Protein AF-A0A818DQF8-F1 (afdb_monomer_lite)

pLDDT: mean 75.22, std 19.57, range [32.28, 96.62]

Secondary structure (DSSP, 8-state):
--EE---HHHHHHHH-TT--HHHHHHHTSGGGT----TTSPPP-S--BS-EEEE-TTS-EEEE--EES-TTSTT-EE--EEEEES-GGG----TTTPPPPPTT---S----TTSS-TTSSS---GGGEEEEE--TTTS---EEEEEEEE--SSSPPPEEEEEEEE-

Foldseek 3Di:
DWDWDPQLLALVQQQVQVDDQVNCLVPPQVVRVHPNPLQAARDHDNFAQWEWDADPQGKIKIAWGWDDDPVDSNTDTAGKIKIAQHCQQAPNPPPDDDPDDPPRDDPDPDDPVPDPPPPRHGRHSVRIIMIHDDCVVPNRFGNWYWDWDDDDPPDDTDIDIGDTDD

Structure (mmCIF, N/CA/C/O backbone):
data_AF-A0A818DQF8-F1
#
_entry.id   AF-A0A818DQF8-F1
#
loop_
_atom_site.group_PDB
_atom_site.id
_atom_site.type_symbol
_atom_site.label_atom_id
_atom_site.label_alt_id
_atom_site.label_comp_id
_atom_site.label_asym_id
_atom_site.label_entity_id
_atom_site.label_seq_id
_atom_site.pdbx_PDB_ins_code
_atom_site.Cartn_x
_atom_site.Cartn_y
_atom_site.Cartn_z
_atom_site.occupancy
_atom_site.B_iso_or_equiv
_atom_site.auth_seq_id
_atom_site.auth_comp_id
_atom_site.auth_asym_id
_atom_site.auth_atom_id
_atom_site.pdbx_PDB_model_num
ATOM 1 N N . ASN A 1 1 ? -12.073 -12.801 -0.643 1.00 75.12 1 ASN A N 1
ATOM 2 C CA . ASN A 1 1 ? -11.238 -12.354 0.496 1.00 75.12 1 ASN A CA 1
ATOM 3 C C . ASN A 1 1 ? -9.775 -12.372 0.111 1.00 75.12 1 ASN A C 1
ATOM 5 O O . ASN A 1 1 ? -9.399 -13.225 -0.692 1.00 75.12 1 ASN A O 1
ATOM 9 N N . PRO A 1 2 ? -8.966 -11.439 0.630 1.00 90.00 2 PRO A N 1
ATOM 10 C CA . PRO A 1 2 ? -7.561 -11.375 0.283 1.00 90.00 2 PRO A CA 1
ATOM 11 C C . PRO A 1 2 ? -6.787 -12.486 0.992 1.00 90.00 2 PRO A C 1
ATOM 13 O O . PRO A 1 2 ? -7.226 -13.023 2.010 1.00 90.00 2 PRO A O 1
ATOM 16 N N . THR A 1 3 ? -5.624 -12.834 0.457 1.00 94.69 3 THR A N 1
ATOM 17 C CA . THR A 1 3 ? -4.770 -13.899 0.995 1.00 94.69 3 THR A CA 1
ATOM 18 C C . THR A 1 3 ? -3.432 -13.342 1.454 1.00 94.69 3 THR A C 1
ATOM 20 O O . THR A 1 3 ? -2.921 -12.377 0.890 1.00 94.69 3 THR A O 1
ATOM 23 N N . LEU A 1 4 ? -2.867 -13.935 2.508 1.00 96.19 4 LEU A N 1
ATOM 24 C CA . LEU A 1 4 ? -1.574 -13.525 3.050 1.00 96.19 4 LEU A CA 1
ATOM 25 C C . LEU A 1 4 ? -0.456 -13.757 2.024 1.00 96.19 4 LEU A C 1
ATOM 27 O O . LEU A 1 4 ? -0.245 -14.882 1.568 1.00 96.19 4 LEU A O 1
ATOM 31 N N . MET A 1 5 ? 0.321 -12.715 1.738 1.00 92.50 5 MET A N 1
ATOM 32 C CA . MET A 1 5 ? 1.446 -12.773 0.808 1.00 92.50 5 MET A CA 1
ATOM 33 C C . MET A 1 5 ? 2.769 -12.977 1.551 1.00 92.50 5 MET A C 1
ATOM 35 O O . MET A 1 5 ? 3.201 -12.149 2.355 1.00 92.50 5 MET A O 1
ATOM 39 N N . LYS A 1 6 ? 3.465 -14.079 1.251 1.00 91.31 6 LYS A N 1
ATOM 40 C CA . LYS A 1 6 ? 4.817 -14.361 1.760 1.00 91.31 6 LYS A CA 1
ATOM 41 C C . LYS A 1 6 ? 5.870 -13.763 0.821 1.00 91.31 6 LYS A C 1
ATOM 43 O O . LYS A 1 6 ? 6.484 -14.480 0.038 1.00 91.31 6 LYS A O 1
ATOM 48 N N . LYS A 1 7 ? 6.039 -12.437 0.874 1.00 88.06 7 LYS A N 1
ATOM 49 C CA . LYS A 1 7 ? 6.966 -11.673 0.018 1.00 88.06 7 LYS A CA 1
ATOM 50 C C . LYS A 1 7 ? 7.979 -10.882 0.868 1.00 88.06 7 LYS A C 1
ATOM 52 O O . LYS A 1 7 ? 7.696 -9.740 1.227 1.00 88.06 7 LYS A O 1
ATOM 57 N N . PRO A 1 8 ? 9.138 -11.474 1.224 1.00 86.69 8 PRO A N 1
ATOM 58 C CA . PRO A 1 8 ? 10.163 -10.800 2.030 1.00 86.69 8 PRO A CA 1
ATOM 59 C C . PRO A 1 8 ? 10.657 -9.486 1.410 1.00 86.69 8 PRO A C 1
ATOM 61 O O . PRO A 1 8 ? 10.757 -8.493 2.123 1.00 86.69 8 PRO A O 1
ATOM 64 N N . PHE A 1 9 ? 10.843 -9.457 0.086 1.00 85.19 9 PHE A N 1
ATOM 65 C CA . PHE A 1 9 ? 11.201 -8.246 -0.660 1.00 85.19 9 PHE A CA 1
ATOM 66 C C . PHE A 1 9 ? 10.190 -7.107 -0.463 1.00 85.19 9 PHE A C 1
ATOM 68 O O . PHE A 1 9 ? 10.562 -5.979 -0.167 1.00 85.19 9 PHE A O 1
ATOM 75 N N . TRP A 1 10 ? 8.889 -7.400 -0.543 1.00 88.69 10 TRP A N 1
ATOM 76 C CA . TRP A 1 10 ? 7.857 -6.370 -0.390 1.00 88.69 10 TRP A CA 1
ATOM 77 C C . TRP A 1 10 ? 7.851 -5.804 1.027 1.00 88.69 10 TRP A C 1
ATOM 79 O O . TRP A 1 10 ? 7.727 -4.601 1.217 1.00 88.69 10 TRP A O 1
ATOM 89 N N . LYS A 1 11 ? 8.058 -6.659 2.039 1.00 87.75 11 LYS A N 1
ATOM 90 C CA . LYS A 1 11 ? 8.229 -6.196 3.421 1.00 87.75 11 LYS A CA 1
ATOM 91 C C . LYS A 1 11 ? 9.433 -5.266 3.546 1.00 87.75 11 LYS A C 1
ATOM 93 O O . LYS A 1 11 ? 9.286 -4.203 4.131 1.00 87.75 11 LYS A O 1
ATOM 98 N N . TYR A 1 12 ? 10.577 -5.633 2.967 1.00 83.88 12 TYR A N 1
ATOM 99 C CA . TYR A 1 12 ? 11.763 -4.776 2.934 1.00 83.88 12 TYR A CA 1
ATOM 100 C C . TYR A 1 12 ? 11.471 -3.417 2.279 1.00 83.88 12 TYR A C 1
ATOM 102 O O . TYR A 1 12 ? 11.839 -2.388 2.835 1.00 83.88 12 TYR A O 1
ATOM 110 N N . MET A 1 13 ? 10.745 -3.396 1.163 1.00 84.19 13 MET A N 1
ATOM 111 C CA . MET A 1 13 ? 10.350 -2.165 0.471 1.00 84.19 13 MET A CA 1
ATOM 112 C C . MET A 1 13 ? 9.389 -1.292 1.302 1.00 84.19 13 MET A C 1
ATOM 114 O O . MET A 1 13 ? 9.525 -0.073 1.311 1.00 84.19 13 MET A O 1
ATOM 118 N N . VAL A 1 14 ? 8.470 -1.883 2.078 1.00 86.25 14 VAL A N 1
ATOM 119 C CA . VAL A 1 14 ? 7.643 -1.133 3.053 1.00 86.25 14 VAL A CA 1
ATOM 120 C C . VAL A 1 14 ? 8.508 -0.508 4.152 1.00 86.25 14 VAL A C 1
ATOM 122 O O . VAL A 1 14 ? 8.244 0.609 4.595 1.00 86.25 14 VAL A O 1
ATOM 125 N N . CYS A 1 15 ? 9.549 -1.217 4.595 1.00 81.44 15 CYS A N 1
ATOM 126 C CA . CYS A 1 15 ? 10.514 -0.721 5.575 1.00 81.44 15 CYS A CA 1
ATOM 127 C C . CYS A 1 15 ? 11.447 0.354 4.988 1.00 81.44 15 CYS A C 1
ATOM 129 O O . CYS A 1 15 ? 11.981 1.165 5.735 1.00 81.44 15 CYS A O 1
ATOM 131 N N . ASN A 1 16 ? 11.618 0.403 3.667 1.00 77.25 16 ASN A N 1
ATOM 132 C CA . ASN A 1 16 ? 12.488 1.349 2.971 1.00 77.25 16 ASN A CA 1
ATOM 133 C C . ASN A 1 16 ? 11.683 2.165 1.947 1.00 77.25 16 ASN A C 1
ATOM 135 O O . ASN A 1 16 ? 11.946 2.086 0.749 1.00 77.25 16 ASN A O 1
ATOM 139 N N . PRO A 1 17 ? 10.714 2.990 2.390 1.00 74.75 17 PRO A N 1
ATOM 140 C CA . PRO A 1 17 ? 9.753 3.650 1.499 1.00 74.75 17 PRO A CA 1
ATOM 141 C C . PRO A 1 17 ? 10.369 4.730 0.592 1.00 74.75 17 PRO A C 1
ATOM 143 O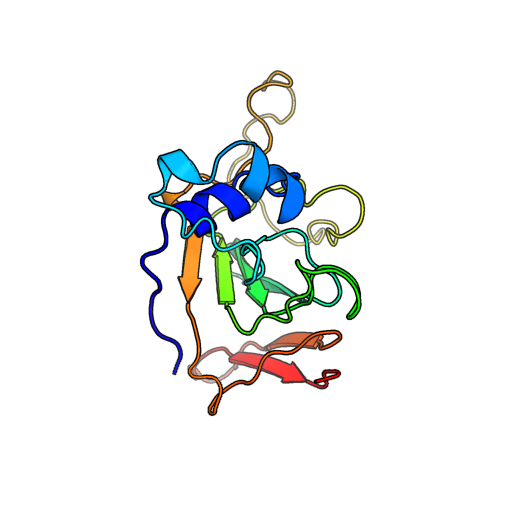 O . PRO A 1 17 ? 9.657 5.339 -0.198 1.00 74.75 17 PRO A O 1
ATOM 146 N N . HIS A 1 18 ? 11.666 5.011 0.738 1.00 74.88 18 HIS A N 1
ATOM 147 C CA . HIS A 1 18 ? 12.426 5.889 -0.151 1.00 74.88 18 HIS A CA 1
ATOM 148 C C . HIS A 1 18 ? 12.900 5.170 -1.424 1.00 74.88 18 HIS A C 1
ATOM 150 O O . HIS A 1 18 ? 13.293 5.839 -2.373 1.00 74.88 18 HIS A O 1
ATOM 156 N N . LEU A 1 19 ? 12.874 3.834 -1.449 1.00 78.44 19 LEU A N 1
ATOM 157 C CA . LEU A 1 19 ? 13.249 3.050 -2.618 1.00 78.44 19 LEU A CA 1
ATOM 158 C C . LEU A 1 19 ? 12.083 3.008 -3.612 1.00 78.44 19 LEU A C 1
ATOM 160 O O . LEU A 1 19 ? 10.990 2.522 -3.300 1.00 78.44 19 LEU A O 1
ATOM 164 N N . THR A 1 20 ? 12.330 3.502 -4.821 1.00 84.69 20 THR A N 1
ATOM 165 C CA . THR A 1 20 ? 11.439 3.329 -5.975 1.00 84.69 20 THR A CA 1
ATOM 166 C C . THR A 1 20 ? 11.631 1.946 -6.601 1.00 84.69 20 THR A C 1
ATOM 168 O O . THR A 1 20 ? 12.558 1.213 -6.238 1.00 84.69 20 THR A O 1
ATOM 171 N N . ALA A 1 21 ? 10.771 1.578 -7.557 1.00 84.69 21 ALA A N 1
ATOM 172 C CA . ALA A 1 21 ? 10.945 0.344 -8.322 1.00 84.69 21 ALA A CA 1
ATOM 173 C C . ALA A 1 21 ? 12.303 0.322 -9.048 1.00 84.69 21 ALA A C 1
ATOM 175 O O . ALA A 1 21 ? 13.026 -0.673 -8.965 1.00 84.69 21 ALA A O 1
ATOM 176 N N . TYR A 1 22 ? 12.696 1.454 -9.643 1.00 82.38 22 TYR A N 1
ATOM 177 C CA . TYR A 1 22 ? 13.985 1.628 -10.310 1.00 82.38 22 TYR A CA 1
ATOM 178 C C . TYR A 1 22 ? 15.180 1.420 -9.365 1.00 82.38 22 TYR A C 1
ATOM 180 O O . TYR A 1 22 ? 16.089 0.648 -9.679 1.00 82.38 22 TYR A O 1
ATOM 188 N N . ASN A 1 23 ? 15.195 2.074 -8.193 1.00 80.62 23 ASN A N 1
ATOM 189 C CA . ASN A 1 23 ? 16.301 1.912 -7.239 1.00 80.62 23 ASN A CA 1
ATOM 190 C C . ASN A 1 23 ? 16.396 0.468 -6.747 1.00 80.62 23 ASN A C 1
ATOM 192 O O . ASN A 1 23 ? 17.474 -0.119 -6.739 1.00 80.62 23 ASN A O 1
ATOM 196 N N . ALA A 1 24 ? 15.261 -0.135 -6.390 1.00 78.44 24 ALA A N 1
ATOM 197 C CA . ALA A 1 24 ? 15.240 -1.494 -5.868 1.00 78.44 24 ALA A CA 1
ATOM 198 C C . ALA A 1 24 ? 15.707 -2.532 -6.900 1.00 78.44 24 ALA A C 1
ATOM 200 O O . ALA A 1 24 ? 16.449 -3.451 -6.545 1.00 78.44 24 ALA A O 1
ATOM 201 N N . ARG A 1 25 ? 15.334 -2.347 -8.174 1.00 76.44 25 ARG A N 1
ATOM 202 C CA . ARG A 1 25 ? 15.788 -3.177 -9.298 1.00 76.44 25 ARG A CA 1
ATOM 203 C C . ARG A 1 25 ? 17.309 -3.146 -9.457 1.00 76.44 25 ARG A C 1
ATOM 205 O O . ARG A 1 25 ? 17.907 -4.189 -9.693 1.00 76.44 25 ARG A O 1
ATOM 212 N N . ASN A 1 26 ? 17.918 -1.968 -9.324 1.00 71.06 26 ASN A N 1
ATOM 213 C CA . ASN A 1 26 ? 19.346 -1.768 -9.577 1.00 71.06 26 ASN A CA 1
ATOM 214 C C . ASN A 1 26 ? 20.244 -2.061 -8.364 1.00 71.06 26 ASN A C 1
ATOM 216 O O . ASN A 1 26 ? 21.425 -2.341 -8.551 1.00 71.06 26 ASN A O 1
ATOM 220 N N . GLU A 1 27 ? 19.715 -1.979 -7.139 1.00 64.31 27 GLU A N 1
ATOM 221 C CA . GLU A 1 27 ? 20.531 -2.016 -5.916 1.00 64.31 27 GLU A CA 1
ATOM 222 C C . GLU A 1 27 ? 20.338 -3.277 -5.058 1.00 64.31 27 GLU A C 1
ATOM 224 O O . GLU A 1 27 ? 21.259 -3.632 -4.331 1.00 64.31 27 GLU A O 1
ATOM 229 N N . ASN A 1 28 ? 19.177 -3.955 -5.099 1.00 55.88 28 ASN A N 1
ATOM 230 C CA . ASN A 1 28 ? 18.828 -4.968 -4.081 1.00 55.88 28 ASN A CA 1
ATOM 231 C C . ASN A 1 28 ? 18.036 -6.191 -4.600 1.00 55.88 28 ASN A C 1
ATOM 233 O O . ASN A 1 28 ? 17.545 -6.988 -3.797 1.00 55.88 28 ASN A O 1
ATOM 237 N N . ASN A 1 29 ? 17.848 -6.356 -5.914 1.00 55.28 29 ASN A N 1
ATOM 238 C CA . ASN A 1 29 ? 16.949 -7.395 -6.438 1.00 55.28 29 ASN A CA 1
ATOM 239 C C . ASN A 1 29 ? 17.519 -8.823 -6.285 1.00 55.28 29 ASN A C 1
ATOM 241 O O . ASN A 1 29 ? 16.773 -9.772 -6.032 1.00 55.28 29 ASN A O 1
ATOM 245 N N . ASP A 1 30 ? 18.844 -8.979 -6.350 1.00 54.56 30 ASP A N 1
ATOM 246 C CA . ASP A 1 30 ? 19.507 -10.287 -6.266 1.00 54.56 30 ASP A CA 1
ATOM 247 C C . ASP A 1 30 ? 19.390 -10.922 -4.863 1.00 54.56 30 ASP A C 1
ATOM 249 O O . ASP A 1 30 ? 19.195 -12.136 -4.744 1.00 54.56 30 ASP A O 1
ATOM 253 N N . ASP A 1 31 ? 19.388 -10.108 -3.799 1.00 54.75 31 ASP A N 1
ATOM 254 C CA . ASP A 1 31 ? 19.336 -10.561 -2.397 1.00 54.75 31 ASP A CA 1
ATOM 255 C C . ASP A 1 31 ? 17.995 -11.203 -2.004 1.00 54.75 31 ASP A C 1
ATOM 257 O O . ASP A 1 31 ? 17.910 -11.964 -1.035 1.00 54.75 31 ASP A O 1
ATOM 261 N N . PHE A 1 32 ? 16.933 -10.936 -2.769 1.00 55.78 32 PHE A N 1
ATOM 262 C CA . PHE A 1 32 ? 15.602 -11.503 -2.542 1.00 55.78 32 PHE A CA 1
ATOM 263 C C . PHE A 1 32 ? 15.169 -12.508 -3.617 1.00 55.78 32 PHE A C 1
ATOM 265 O O . PHE A 1 32 ? 13.991 -12.880 -3.667 1.00 55.78 32 PHE A O 1
ATOM 272 N N . GLY A 1 33 ? 16.108 -12.979 -4.447 1.00 51.56 33 GLY A N 1
ATOM 273 C CA . GLY A 1 33 ? 15.823 -13.914 -5.537 1.00 51.56 33 GLY A CA 1
ATOM 274 C C . GLY A 1 33 ? 14.955 -13.287 -6.627 1.00 51.56 33 GLY A C 1
ATOM 275 O O . GLY A 1 33 ? 14.062 -13.949 -7.160 1.00 51.56 33 GLY A O 1
ATOM 276 N N . GLY A 1 34 ? 15.173 -11.996 -6.883 1.00 50.72 34 GLY A N 1
ATOM 277 C CA . GLY A 1 34 ? 14.417 -11.183 -7.814 1.00 50.72 34 GLY A CA 1
ATOM 278 C C . GLY A 1 34 ? 14.338 -11.797 -9.201 1.00 50.72 34 GLY A C 1
ATOM 279 O O . GLY A 1 34 ? 15.330 -12.247 -9.774 1.00 50.72 34 GLY A O 1
ATOM 280 N N . ASP A 1 35 ? 13.134 -11.780 -9.766 1.00 48.94 35 ASP A N 1
ATOM 281 C CA . ASP A 1 35 ? 13.003 -11.869 -11.208 1.00 48.94 35 ASP A CA 1
ATOM 282 C C . ASP A 1 35 ? 13.658 -10.576 -11.741 1.00 48.94 35 ASP A C 1
ATOM 284 O O . ASP A 1 35 ? 13.194 -9.460 -11.516 1.00 48.94 35 ASP A O 1
ATOM 288 N N . ASN A 1 36 ? 14.858 -10.699 -12.313 1.00 51.84 36 ASN A N 1
ATOM 289 C CA . ASN A 1 36 ? 15.524 -9.611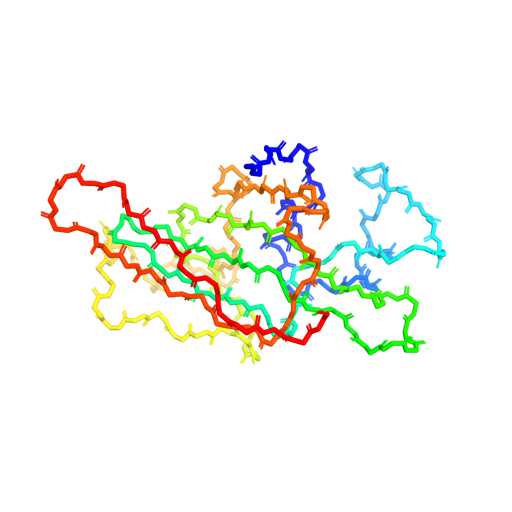 -13.031 1.00 51.84 36 ASN A CA 1
ATOM 290 C C . ASN A 1 36 ? 14.879 -9.472 -14.415 1.00 51.84 36 ASN A C 1
ATOM 292 O O . ASN A 1 36 ? 15.557 -9.459 -15.443 1.00 51.84 36 ASN A O 1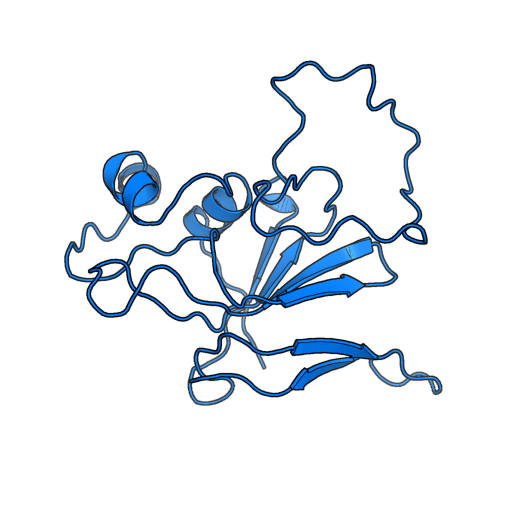
ATOM 296 N N . ASN A 1 37 ? 13.545 -9.435 -14.468 1.00 60.34 37 ASN A N 1
ATOM 297 C CA . ASN A 1 37 ? 12.844 -9.226 -15.712 1.00 60.34 37 ASN A CA 1
ATOM 298 C C . ASN A 1 37 ? 12.694 -7.726 -15.934 1.00 60.34 37 ASN A C 1
ATOM 300 O O . ASN A 1 37 ? 11.794 -7.081 -15.398 1.00 60.34 37 ASN A O 1
ATOM 304 N N . ALA A 1 38 ? 13.571 -7.170 -16.769 1.00 62.66 38 ALA A N 1
ATOM 305 C CA . ALA A 1 38 ? 13.444 -5.799 -17.260 1.00 62.66 38 ALA A CA 1
ATOM 306 C C . ALA A 1 38 ? 12.074 -5.523 -17.920 1.00 62.66 38 ALA A C 1
ATOM 308 O O . ALA A 1 38 ? 11.695 -4.371 -18.075 1.00 62.66 38 ALA A O 1
ATOM 309 N N . TRP A 1 39 ? 11.325 -6.571 -18.287 1.00 65.88 39 TRP A N 1
ATOM 310 C CA . TRP A 1 39 ? 10.002 -6.485 -18.905 1.00 65.88 39 TRP A CA 1
ATOM 311 C C . TRP A 1 39 ? 8.834 -6.511 -17.913 1.00 65.88 39 TRP A C 1
ATOM 313 O O . TRP A 1 39 ? 7.683 -6.542 -18.345 1.00 65.88 39 TRP A O 1
ATOM 323 N N . ARG A 1 40 ? 9.089 -6.560 -16.599 1.00 73.12 40 ARG A N 1
ATOM 324 C CA . ARG A 1 40 ? 8.036 -6.506 -15.577 1.00 73.12 40 ARG A CA 1
ATOM 325 C C . ARG A 1 40 ? 8.364 -5.449 -14.537 1.00 73.12 40 ARG A C 1
ATOM 327 O O . ARG A 1 40 ? 9.514 -5.411 -14.104 1.00 73.12 40 ARG A O 1
ATOM 334 N N . PRO A 1 41 ? 7.386 -4.647 -14.098 1.00 84.19 41 PRO A N 1
ATOM 335 C CA . PRO A 1 41 ? 7.616 -3.628 -13.088 1.00 84.19 41 PRO A CA 1
ATOM 336 C C . PRO A 1 41 ? 8.028 -4.263 -11.757 1.00 84.19 41 PRO A C 1
ATOM 338 O O . PRO A 1 41 ? 7.473 -5.285 -11.331 1.00 84.19 41 PRO A O 1
ATOM 341 N N . THR A 1 42 ? 9.012 -3.656 -11.095 1.00 86.69 42 THR A N 1
ATOM 342 C CA . THR A 1 42 ? 9.428 -4.077 -9.753 1.00 86.69 42 THR A CA 1
ATOM 343 C C . THR A 1 42 ? 8.421 -3.547 -8.741 1.00 86.69 42 THR A C 1
ATOM 345 O O . THR A 1 42 ? 8.079 -2.370 -8.743 1.00 86.69 42 THR A O 1
ATOM 348 N N . TRP A 1 43 ? 7.950 -4.401 -7.831 1.00 89.50 43 TRP A N 1
ATOM 349 C CA . TRP A 1 43 ? 7.033 -3.947 -6.784 1.00 89.50 43 TRP A CA 1
ATOM 350 C C . TRP A 1 43 ? 7.697 -2.890 -5.895 1.00 89.50 43 TRP A C 1
ATOM 352 O O . TRP A 1 43 ? 8.779 -3.129 -5.354 1.00 89.50 43 TRP A O 1
ATOM 362 N N . CYS A 1 44 ? 7.017 -1.768 -5.670 1.00 87.81 44 CYS A N 1
ATOM 363 C CA . CYS A 1 44 ? 7.465 -0.730 -4.748 1.00 87.81 44 CYS A CA 1
ATOM 364 C C . CYS A 1 44 ? 6.325 -0.233 -3.845 1.00 87.81 44 CYS A C 1
ATOM 366 O O . CYS A 1 44 ? 5.138 -0.482 -4.088 1.00 87.81 44 CYS A O 1
ATOM 368 N N . PHE A 1 45 ? 6.700 0.470 -2.773 1.00 90.00 45 PHE A N 1
ATOM 369 C CA . PHE A 1 45 ? 5.756 1.059 -1.817 1.00 90.00 45 PHE A CA 1
ATOM 370 C C . PHE A 1 45 ? 5.607 2.584 -1.967 1.00 90.00 45 PHE A C 1
ATOM 372 O O . PHE A 1 45 ? 4.698 3.177 -1.387 1.00 90.00 45 PHE A O 1
ATOM 379 N N . ALA A 1 46 ? 6.461 3.222 -2.772 1.00 86.12 46 ALA A N 1
ATOM 380 C CA . ALA A 1 46 ? 6.376 4.639 -3.110 1.00 86.12 46 ALA A CA 1
ATOM 381 C C . ALA A 1 46 ? 5.318 4.856 -4.207 1.00 86.12 46 ALA A C 1
ATOM 383 O O . ALA A 1 46 ? 5.606 4.702 -5.393 1.00 86.12 46 ALA A O 1
ATOM 384 N N . ARG A 1 47 ? 4.080 5.162 -3.797 1.00 87.06 47 ARG A N 1
ATOM 385 C CA . ARG A 1 47 ? 2.908 5.151 -4.685 1.00 87.06 47 ARG A CA 1
ATOM 386 C C . ARG A 1 47 ? 2.092 6.436 -4.643 1.00 87.06 47 ARG A C 1
ATOM 388 O O . ARG A 1 47 ? 1.875 7.001 -3.570 1.00 87.06 47 ARG A O 1
ATOM 395 N N . PHE A 1 48 ? 1.556 6.816 -5.796 1.00 87.88 48 PHE A N 1
ATOM 396 C CA . PHE A 1 48 ? 0.499 7.811 -5.942 1.00 87.88 48 PHE A CA 1
ATOM 397 C C . PHE A 1 48 ? -0.877 7.169 -5.775 1.00 87.88 48 PHE A C 1
ATOM 399 O O . PHE A 1 48 ? -1.059 5.975 -6.000 1.00 87.88 48 PHE A O 1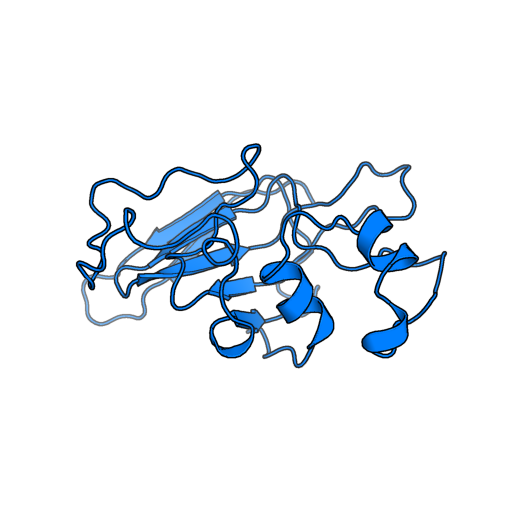
ATOM 406 N N . GLY A 1 49 ? -1.865 7.952 -5.338 1.00 87.50 49 GLY A N 1
ATOM 407 C CA . GLY A 1 49 ? -3.261 7.506 -5.295 1.00 87.50 49 GLY A CA 1
ATOM 408 C C . GLY A 1 49 ? -3.560 6.317 -4.364 1.00 87.50 49 GLY A C 1
ATOM 409 O O . GLY A 1 49 ? -4.671 5.793 -4.422 1.00 87.50 49 GLY A O 1
ATOM 410 N N . ALA A 1 50 ? -2.603 5.887 -3.531 1.00 90.81 50 ALA A N 1
ATOM 411 C CA . ALA A 1 50 ? -2.808 4.898 -2.476 1.00 90.81 50 ALA A CA 1
ATOM 412 C C . ALA A 1 50 ? -3.503 5.543 -1.271 1.00 90.81 50 ALA A C 1
ATOM 414 O O . ALA A 1 50 ? -3.239 6.699 -0.933 1.00 90.81 50 ALA A O 1
ATOM 415 N N . THR A 1 51 ? -4.347 4.787 -0.576 1.00 91.50 51 THR A N 1
ATOM 416 C CA . THR A 1 51 ? -5.020 5.285 0.631 1.00 91.50 51 THR A CA 1
ATOM 417 C C . THR A 1 51 ? -4.259 4.923 1.899 1.00 91.50 51 THR A C 1
ATOM 419 O O . THR A 1 51 ? -3.487 3.967 1.922 1.00 91.50 51 THR A O 1
ATOM 422 N N . GLN A 1 52 ? -4.468 5.709 2.959 1.00 90.12 52 GLN A N 1
ATOM 423 C CA . GLN A 1 52 ? -3.904 5.503 4.294 1.00 90.12 52 GLN A CA 1
ATOM 424 C C . GLN A 1 52 ? -5.028 5.601 5.325 1.00 90.12 52 GLN A C 1
ATOM 426 O O . GLN A 1 52 ? -5.639 6.658 5.483 1.00 90.12 52 GLN A O 1
ATOM 431 N N . THR A 1 53 ? -5.292 4.516 6.051 1.00 90.62 53 THR A N 1
ATOM 432 C CA . THR A 1 53 ? -6.374 4.453 7.040 1.00 90.62 53 THR A CA 1
ATOM 433 C C . THR A 1 53 ? -5.838 3.959 8.380 1.00 90.62 53 THR A C 1
ATOM 435 O O . THR A 1 53 ? -5.371 2.826 8.501 1.00 90.62 53 THR A O 1
ATOM 438 N N . TYR A 1 54 ? -5.915 4.805 9.408 1.00 87.25 54 TYR A N 1
ATOM 439 C CA . TYR A 1 54 ? -5.615 4.406 10.784 1.00 87.25 54 TYR A CA 1
ATOM 440 C C . TYR A 1 54 ? -6.806 3.679 11.408 1.00 87.25 54 TYR A C 1
ATOM 442 O O . TYR A 1 54 ? -7.940 4.149 11.328 1.00 87.25 54 TYR A O 1
ATOM 450 N N . LEU A 1 55 ? -6.530 2.565 12.081 1.00 88.81 55 LEU A N 1
ATOM 451 C CA . LEU A 1 55 ? -7.509 1.826 12.872 1.00 88.81 55 LEU A CA 1
ATOM 452 C C . LEU A 1 55 ? -7.438 2.222 14.357 1.00 88.81 55 LEU A C 1
ATOM 454 O O . LEU A 1 55 ? -6.359 2.586 14.842 1.00 88.81 55 LEU A O 1
ATOM 458 N N . PRO A 1 56 ? -8.540 2.095 15.125 1.00 86.25 56 PRO A N 1
ATOM 459 C CA . PRO A 1 56 ? -8.556 2.438 16.553 1.00 86.25 56 PRO A CA 1
ATOM 460 C C . PRO A 1 56 ? -7.569 1.645 17.417 1.00 86.25 56 PRO A C 1
ATOM 462 O O . PRO A 1 56 ? -7.152 2.110 18.479 1.00 86.25 56 PRO A O 1
ATOM 465 N N . ASP A 1 57 ? -7.176 0.448 16.977 1.00 84.31 57 ASP A N 1
ATOM 466 C CA . ASP A 1 57 ? -6.209 -0.398 17.682 1.00 84.31 57 ASP A CA 1
ATOM 467 C C . ASP A 1 57 ? -4.744 0.039 17.495 1.00 84.31 57 ASP A C 1
ATOM 469 O O . ASP A 1 57 ? -3.857 -0.457 18.199 1.00 84.31 57 ASP A O 1
ATOM 473 N N . GLY A 1 58 ? -4.497 1.011 16.613 1.00 82.06 58 GLY A N 1
ATOM 474 C CA . GLY A 1 58 ? -3.183 1.575 16.332 1.00 82.06 58 GLY A CA 1
ATOM 475 C C . GLY A 1 58 ? -2.546 1.094 15.031 1.00 82.06 58 GLY A C 1
ATOM 476 O O . GLY A 1 58 ? -1.467 1.582 14.692 1.00 82.06 58 GLY A O 1
ATOM 477 N N . ARG A 1 59 ? -3.180 0.169 14.300 1.00 88.69 59 ARG A N 1
ATOM 478 C CA . ARG A 1 59 ? -2.701 -0.258 12.981 1.00 88.69 59 ARG A CA 1
ATOM 479 C C . ARG A 1 59 ? -2.882 0.846 11.938 1.00 88.69 59 ARG A C 1
ATOM 481 O O . ARG A 1 59 ? -3.831 1.624 12.003 1.00 88.69 59 ARG A O 1
ATOM 488 N N . LEU A 1 60 ? -1.992 0.865 10.952 1.00 89.81 60 LEU A N 1
ATOM 489 C CA . LEU A 1 60 ? -2.112 1.660 9.732 1.00 89.81 60 LEU A CA 1
ATOM 490 C C . LEU A 1 60 ? -2.301 0.719 8.541 1.00 89.81 60 LEU A C 1
ATOM 492 O O . LEU A 1 60 ? -1.564 -0.258 8.400 1.00 89.81 60 LEU A O 1
ATOM 496 N N . ILE A 1 61 ? -3.293 1.015 7.709 1.00 92.44 61 ILE A N 1
ATOM 497 C CA . ILE A 1 61 ? -3.640 0.249 6.515 1.00 92.44 61 ILE A CA 1
ATOM 498 C C . ILE A 1 61 ? -3.334 1.101 5.287 1.00 92.44 61 ILE A C 1
ATOM 500 O O . ILE A 1 61 ? -3.801 2.234 5.209 1.00 92.44 61 ILE A O 1
ATOM 504 N N . HIS A 1 62 ? -2.570 0.552 4.344 1.00 93.62 62 HIS A N 1
ATOM 505 C CA . HIS A 1 62 ? -2.410 1.104 3.001 1.00 93.62 62 HIS A CA 1
ATOM 506 C C . HIS A 1 62 ? -3.096 0.203 1.984 1.00 93.62 62 HIS A C 1
ATOM 508 O O . HIS A 1 62 ? -3.006 -1.022 2.099 1.00 93.62 62 HIS A O 1
ATOM 514 N N . ILE A 1 63 ? -3.760 0.802 0.997 1.00 94.50 63 ILE A N 1
ATOM 515 C CA . ILE A 1 63 ? -4.483 0.066 -0.043 1.00 94.50 63 ILE A CA 1
ATOM 516 C C . ILE A 1 63 ? -4.141 0.654 -1.412 1.00 94.50 63 ILE A C 1
ATOM 518 O O . ILE A 1 63 ? -4.219 1.869 -1.609 1.00 94.50 63 ILE A O 1
ATOM 522 N N . GLY A 1 64 ? -3.776 -0.231 -2.343 1.00 93.81 64 GLY A N 1
ATOM 523 C CA . GLY A 1 64 ? -3.615 0.068 -3.766 1.00 93.81 64 GLY A CA 1
ATOM 524 C C . GLY A 1 64 ? -2.594 1.163 -4.090 1.00 93.81 64 GLY A C 1
ATOM 525 O O . GLY A 1 64 ? -1.513 1.219 -3.491 1.00 93.81 64 GLY A O 1
ATOM 526 N N . GLY A 1 65 ? -2.951 2.000 -5.065 1.00 93.00 65 GLY A N 1
ATOM 527 C CA . GLY A 1 65 ? -2.131 3.070 -5.631 1.00 93.00 65 GLY A CA 1
ATOM 528 C C . GLY A 1 65 ? -1.415 2.670 -6.915 1.00 93.00 65 GLY A C 1
ATOM 529 O O . GLY A 1 65 ? -1.498 1.525 -7.351 1.00 93.00 65 GLY A O 1
ATOM 530 N N . GLU A 1 66 ? -0.697 3.619 -7.499 1.00 92.56 66 GLU A N 1
ATOM 531 C CA . GLU A 1 66 ? 0.104 3.453 -8.711 1.00 92.56 66 GLU A CA 1
ATOM 532 C C . GLU A 1 66 ? 1.552 3.898 -8.494 1.00 92.56 66 GLU A C 1
ATOM 534 O O . GLU A 1 66 ? 1.845 4.698 -7.603 1.00 92.56 66 GLU A O 1
ATOM 539 N N . HIS A 1 67 ? 2.458 3.378 -9.310 1.00 92.12 67 HIS A N 1
ATOM 540 C CA . HIS A 1 67 ? 3.830 3.849 -9.425 1.00 92.12 67 HIS A CA 1
ATOM 541 C C . HIS A 1 67 ? 4.119 4.206 -10.879 1.00 92.12 67 HIS A C 1
ATOM 543 O O . HIS A 1 67 ? 3.742 3.430 -11.753 1.00 92.12 67 HIS A O 1
ATOM 549 N N . GLU A 1 68 ? 4.805 5.334 -11.081 1.00 90.62 68 GLU A N 1
ATOM 550 C CA . GLU A 1 68 ? 5.155 5.936 -12.377 1.00 90.62 68 GLU A CA 1
ATOM 551 C C . GLU A 1 68 ? 3.959 6.247 -13.300 1.00 90.62 68 GLU A C 1
ATOM 553 O O . GLU A 1 68 ? 2.799 6.091 -12.919 1.00 90.62 68 GLU A O 1
ATOM 558 N N . ASP A 1 69 ? 4.255 6.736 -14.507 1.00 89.00 69 ASP A N 1
ATOM 559 C CA . ASP A 1 69 ? 3.299 6.966 -15.595 1.00 89.00 69 ASP A CA 1
ATOM 560 C C . ASP A 1 69 ? 3.325 5.810 -16.609 1.00 89.00 69 ASP A C 1
ATOM 562 O O . ASP A 1 69 ? 4.320 5.108 -16.741 1.00 89.00 69 ASP A O 1
ATOM 566 N N . CYS A 1 70 ? 2.275 5.661 -17.423 1.00 86.38 70 CYS A N 1
ATOM 567 C CA . CYS A 1 70 ? 2.082 4.513 -18.326 1.00 86.38 70 CYS A CA 1
ATOM 568 C C . CYS A 1 70 ? 3.166 4.262 -19.395 1.00 86.38 70 CYS A C 1
ATOM 570 O O . CYS A 1 70 ? 3.149 3.210 -20.036 1.00 86.38 70 CYS A O 1
ATOM 572 N N . TYR A 1 71 ? 4.070 5.214 -19.632 1.00 85.56 71 TYR A N 1
ATOM 573 C CA . TYR A 1 71 ? 5.209 5.057 -20.542 1.00 85.56 71 TYR A CA 1
ATOM 574 C C . TYR A 1 71 ? 6.483 4.570 -19.837 1.00 85.56 71 TYR A C 1
ATOM 576 O O . TYR A 1 71 ? 7.460 4.252 -20.518 1.00 85.56 71 TYR A O 1
ATOM 584 N N . ASP A 1 72 ? 6.486 4.509 -18.506 1.00 88.56 72 ASP A N 1
ATOM 585 C CA . ASP A 1 72 ? 7.595 3.986 -17.723 1.00 88.56 72 ASP A CA 1
ATOM 586 C C . ASP A 1 72 ? 7.525 2.446 -17.640 1.00 88.56 72 ASP A C 1
ATOM 588 O O . ASP A 1 72 ? 6.451 1.884 -17.401 1.00 88.56 72 ASP A O 1
ATOM 592 N N . PRO A 1 73 ? 8.640 1.719 -17.843 1.00 84.88 73 PRO A N 1
ATOM 593 C CA . PRO A 1 73 ? 8.665 0.258 -17.723 1.00 84.88 73 PRO A CA 1
ATOM 594 C C . PRO A 1 73 ? 8.353 -0.260 -16.307 1.00 84.88 73 PRO A C 1
ATOM 596 O O . PRO A 1 73 ? 7.992 -1.430 -16.156 1.00 84.88 73 PRO A O 1
ATOM 599 N N . ASP A 1 74 ? 8.497 0.581 -15.282 1.00 86.31 74 ASP A N 1
ATOM 600 C CA . ASP A 1 74 ? 8.134 0.301 -13.896 1.00 86.31 74 ASP A CA 1
ATOM 601 C C . ASP A 1 74 ? 6.689 0.713 -13.545 1.00 86.31 74 ASP A C 1
ATOM 603 O O . ASP A 1 74 ? 6.275 0.564 -12.389 1.00 86.31 74 ASP A O 1
ATOM 607 N N . PHE A 1 75 ? 5.887 1.143 -14.532 1.00 90.25 75 PHE A N 1
ATOM 608 C CA . PHE A 1 75 ? 4.479 1.473 -14.323 1.00 90.25 75 PHE A CA 1
ATOM 609 C C . PHE A 1 75 ? 3.681 0.288 -13.786 1.00 90.25 75 PHE A C 1
ATOM 611 O O . PHE A 1 75 ? 3.591 -0.769 -14.418 1.00 90.25 75 PHE A O 1
ATOM 618 N N . GLN A 1 76 ? 3.042 0.480 -12.634 1.00 91.62 76 GLN A N 1
ATOM 619 C CA . GLN A 1 76 ? 2.199 -0.546 -12.030 1.00 91.62 76 GLN A CA 1
ATOM 620 C C . GLN A 1 76 ? 1.124 0.069 -11.141 1.00 91.62 76 GLN A C 1
ATOM 622 O O . GLN A 1 76 ? 1.414 0.862 -10.248 1.00 91.62 76 GLN A O 1
ATOM 627 N N . ILE A 1 77 ? -0.112 -0.397 -11.320 1.00 93.38 77 ILE A N 1
ATOM 628 C CA . ILE A 1 77 ? -1.219 -0.162 -10.391 1.00 93.38 77 ILE A CA 1
ATOM 629 C C . ILE A 1 77 ? -1.348 -1.390 -9.484 1.00 93.38 77 ILE A C 1
ATOM 631 O O . ILE A 1 77 ? -1.219 -2.536 -9.929 1.00 93.38 77 ILE A O 1
ATOM 635 N N . TYR A 1 78 ? -1.594 -1.164 -8.200 1.00 93.56 78 TYR A N 1
ATOM 636 C CA . TYR A 1 78 ? -1.600 -2.196 -7.171 1.00 93.56 78 TYR A CA 1
ATOM 637 C C . TYR A 1 78 ? -3.009 -2.431 -6.612 1.00 93.56 78 TYR A C 1
ATOM 639 O O . TYR A 1 78 ? -3.848 -1.533 -6.567 1.00 93.56 78 TYR A O 1
ATOM 647 N N . ASN A 1 79 ? -3.258 -3.651 -6.135 1.00 93.88 79 ASN A N 1
ATOM 648 C CA . ASN A 1 79 ? -4.466 -4.044 -5.394 1.00 93.88 79 ASN A CA 1
ATOM 649 C C . ASN A 1 79 ? -4.134 -4.714 -4.045 1.00 93.88 79 ASN A C 1
ATOM 651 O O . ASN A 1 79 ? -4.966 -5.413 -3.458 1.00 93.88 79 ASN A O 1
ATOM 655 N N . ASP A 1 80 ? -2.896 -4.553 -3.569 1.00 95.31 80 ASP A N 1
ATOM 656 C CA . ASP A 1 80 ? -2.471 -5.091 -2.282 1.00 95.31 80 ASP A CA 1
ATOM 657 C C . ASP A 1 80 ? -2.987 -4.253 -1.102 1.00 95.31 80 ASP A C 1
ATOM 659 O O . ASP A 1 80 ? -3.296 -3.064 -1.220 1.00 95.31 80 ASP A O 1
ATOM 663 N N . VAL A 1 81 ? -3.102 -4.923 0.047 1.00 95.81 81 VAL A N 1
ATOM 664 C CA . VAL A 1 81 ? -3.408 -4.321 1.345 1.00 95.81 81 VAL A CA 1
ATOM 665 C C . VAL A 1 81 ? -2.221 -4.540 2.267 1.00 95.81 81 VAL A C 1
ATOM 667 O O . VAL A 1 81 ? -1.907 -5.674 2.642 1.00 95.81 81 VAL A O 1
ATOM 670 N N . VAL A 1 82 ? -1.581 -3.450 2.674 1.00 94.75 82 VAL A N 1
ATOM 671 C CA . VAL A 1 82 ? -0.443 -3.466 3.593 1.00 94.75 82 VAL A CA 1
ATOM 672 C C . VAL A 1 82 ? -0.908 -3.026 4.975 1.00 94.75 82 VAL A C 1
ATOM 674 O O . VAL A 1 82 ? -1.426 -1.930 5.160 1.00 94.75 82 VAL A O 1
ATOM 677 N N . VAL A 1 83 ? -0.706 -3.892 5.965 1.00 93.88 83 VAL A N 1
ATOM 678 C CA . VAL A 1 83 ? -1.047 -3.662 7.370 1.00 93.88 83 VAL A CA 1
ATOM 679 C C . VAL A 1 83 ? 0.231 -3.468 8.171 1.00 93.88 83 VAL A C 1
ATOM 681 O O . VAL A 1 83 ? 1.047 -4.386 8.284 1.00 93.88 83 VAL A O 1
ATOM 684 N N . ILE A 1 84 ? 0.369 -2.294 8.778 1.00 89.94 84 ILE A N 1
ATOM 685 C CA . ILE A 1 84 ? 1.498 -1.908 9.621 1.00 89.94 84 ILE A CA 1
ATOM 686 C C . ILE A 1 84 ? 1.015 -1.837 11.069 1.00 89.94 84 ILE A C 1
ATOM 688 O O . ILE A 1 84 ? 0.171 -1.010 11.417 1.00 89.94 84 ILE A O 1
ATOM 692 N N . ARG A 1 85 ? 1.530 -2.717 11.936 1.00 86.50 85 ARG A N 1
ATOM 693 C CA . ARG A 1 85 ? 1.053 -2.828 13.330 1.00 86.50 85 ARG A CA 1
ATOM 694 C C . ARG A 1 85 ? 1.466 -1.669 14.224 1.00 86.50 85 ARG A C 1
ATOM 696 O O . ARG A 1 85 ? 0.745 -1.335 15.160 1.00 86.50 85 ARG A O 1
ATOM 703 N N . ASN A 1 86 ? 2.622 -1.082 13.953 1.00 75.88 86 ASN A N 1
ATOM 704 C CA . ASN A 1 86 ? 3.201 -0.031 14.772 1.00 75.88 86 ASN A CA 1
ATOM 705 C C . ASN A 1 86 ? 3.762 1.073 13.865 1.00 75.88 86 ASN A C 1
ATOM 707 O O . ASN A 1 86 ? 4.959 1.121 13.589 1.00 75.88 86 ASN A O 1
ATOM 711 N N . PRO A 1 87 ? 2.905 1.983 13.376 1.00 68.19 87 PRO A N 1
ATOM 712 C CA . PRO A 1 87 ? 3.306 3.010 12.416 1.00 68.19 87 PRO A CA 1
ATOM 713 C C . PRO A 1 87 ? 4.188 4.119 13.019 1.00 68.19 87 PRO A C 1
ATOM 715 O O . PRO A 1 87 ? 4.464 5.106 12.344 1.00 68.19 87 PRO A O 1
ATOM 718 N N . ARG A 1 88 ? 4.683 3.976 14.263 1.00 58.03 88 ARG A N 1
ATOM 719 C CA . ARG A 1 88 ? 5.522 4.976 14.964 1.00 58.03 88 ARG A CA 1
ATOM 720 C C . ARG A 1 88 ? 6.846 5.307 14.277 1.00 58.03 88 ARG A C 1
ATOM 722 O O . ARG A 1 88 ? 7.558 6.188 14.748 1.00 58.03 88 ARG A O 1
ATOM 729 N N . MET A 1 89 ? 7.176 4.624 13.190 1.00 50.31 89 MET A N 1
ATOM 730 C CA . MET A 1 89 ? 8.418 4.819 12.455 1.00 50.31 89 MET A CA 1
ATOM 731 C C . MET A 1 89 ? 8.220 4.979 10.948 1.00 50.31 89 MET A C 1
ATOM 733 O O . MET A 1 89 ? 9.200 4.927 10.222 1.00 50.31 89 MET A O 1
ATOM 737 N N . VAL A 1 90 ? 7.006 5.230 10.453 1.00 43.16 90 VAL A N 1
ATOM 738 C CA . VAL A 1 90 ? 6.825 5.559 9.033 1.00 43.16 90 VAL A CA 1
ATOM 739 C C . VAL A 1 90 ? 6.819 7.078 8.902 1.00 43.16 90 VAL A C 1
ATOM 741 O O . VAL A 1 90 ? 5.770 7.718 8.924 1.00 43.16 90 VAL A O 1
ATOM 744 N N . ARG A 1 91 ? 8.006 7.682 8.736 1.00 41.84 91 ARG A N 1
ATOM 745 C CA . ARG A 1 91 ? 8.073 8.874 7.882 1.00 41.84 91 ARG A CA 1
ATOM 746 C C . ARG A 1 91 ? 7.731 8.348 6.495 1.00 41.84 91 ARG A C 1
ATOM 748 O O . ARG A 1 91 ? 8.627 7.938 5.762 1.00 41.84 91 ARG A O 1
ATOM 755 N N . ALA A 1 92 ? 6.441 8.282 6.154 1.00 42.53 92 ALA A N 1
ATOM 756 C CA . ALA A 1 92 ? 6.109 8.157 4.747 1.00 42.53 92 ALA A CA 1
ATOM 757 C C . ALA A 1 92 ? 6.779 9.372 4.120 1.00 42.53 92 ALA A C 1
ATOM 759 O O . ALA A 1 92 ? 6.637 10.486 4.638 1.00 42.53 92 ALA A O 1
ATOM 760 N N . HIS A 1 93 ? 7.636 9.098 3.144 1.00 41.72 93 HIS A N 1
ATOM 761 C CA . HIS A 1 93 ? 8.460 10.076 2.465 1.00 41.72 93 HIS A CA 1
ATOM 762 C C . HIS A 1 93 ? 7.653 11.370 2.283 1.00 41.72 93 HIS A C 1
ATOM 764 O O . HIS A 1 93 ? 6.474 11.299 1.928 1.00 41.72 93 HIS A O 1
ATOM 770 N N . TYR A 1 94 ? 8.255 12.516 2.618 1.00 40.41 94 TYR A N 1
ATOM 771 C CA . TYR A 1 94 ? 7.620 13.829 2.849 1.00 40.41 94 TYR A CA 1
ATOM 772 C C . TYR A 1 94 ? 6.664 14.338 1.752 1.00 40.41 94 TYR A C 1
ATOM 774 O O . TYR A 1 94 ? 6.049 15.384 1.926 1.00 40.41 94 TYR A O 1
ATOM 782 N N . MET A 1 95 ? 6.525 13.622 0.642 1.00 44.97 95 MET A N 1
ATOM 783 C CA . MET A 1 95 ? 5.600 13.936 -0.433 1.00 44.97 95 MET A CA 1
ATOM 784 C C . MET A 1 95 ? 4.195 13.322 -0.266 1.00 44.97 95 MET A C 1
ATOM 786 O O . MET A 1 95 ? 3.268 13.881 -0.843 1.00 44.97 95 MET A O 1
ATOM 790 N N . TYR A 1 96 ? 3.991 12.245 0.521 1.00 46.62 96 TYR A N 1
ATOM 791 C CA . TYR A 1 96 ? 2.721 11.475 0.479 1.00 46.62 96 TYR A CA 1
ATOM 792 C C . TYR A 1 96 ? 2.208 10.884 1.815 1.00 46.62 96 TYR A C 1
ATOM 794 O O . TYR A 1 96 ? 1.301 10.048 1.808 1.00 46.62 96 TYR A O 1
ATOM 802 N N . SER A 1 97 ? 2.759 11.261 2.978 1.00 49.66 97 SER A N 1
ATOM 803 C CA . SER A 1 97 ? 2.140 10.914 4.276 1.00 49.66 97 SER A CA 1
ATOM 804 C C . SER A 1 97 ? 1.036 11.900 4.629 1.00 49.66 97 SER A C 1
ATOM 806 O O . SER A 1 97 ? 1.278 13.106 4.682 1.00 49.66 97 SER A O 1
ATOM 808 N N . LEU A 1 98 ? -0.142 11.397 5.002 1.00 48.97 98 LEU A N 1
ATOM 809 C CA . LEU A 1 98 ? -1.018 12.194 5.855 1.00 48.97 98 LEU A CA 1
ATOM 810 C C . LEU A 1 98 ? -0.360 12.336 7.238 1.00 48.97 98 LEU A C 1
ATOM 812 O O . LEU A 1 98 ? 0.208 11.366 7.752 1.00 48.97 98 LEU A O 1
ATOM 816 N N . PRO A 1 99 ? -0.409 13.527 7.864 1.00 49.53 99 PRO A N 1
ATOM 817 C CA . PRO A 1 99 ? 0.082 13.685 9.223 1.00 49.53 99 PRO A CA 1
ATOM 818 C C . PRO A 1 99 ? -0.697 12.755 10.156 1.00 49.53 99 PRO A C 1
ATOM 820 O O . PRO A 1 99 ? -1.908 12.580 10.007 1.00 49.53 99 PRO A O 1
ATOM 823 N N . VAL A 1 100 ? -0.001 12.178 11.138 1.00 53.03 100 VAL A N 1
ATOM 824 C CA . VAL A 1 100 ? -0.636 11.378 12.192 1.00 53.03 100 VAL A CA 1
ATOM 825 C C . VAL A 1 100 ? -1.769 12.211 12.812 1.00 53.03 100 VAL A C 1
ATOM 827 O O . VAL A 1 100 ? -1.494 13.320 13.284 1.00 53.03 100 VAL A O 1
ATOM 830 N N . PRO A 1 101 ? -3.024 11.721 12.828 1.00 54.09 101 PRO A N 1
ATOM 831 C CA . PRO A 1 101 ? -4.136 12.463 13.406 1.00 54.09 101 PRO A CA 1
ATOM 832 C C . PRO A 1 101 ? -3.851 12.858 14.859 1.00 54.09 101 PRO A C 1
ATOM 834 O O . PRO A 1 101 ? -3.334 12.060 15.641 1.00 54.09 101 PRO A O 1
ATOM 837 N N . SER A 1 102 ? -4.206 14.082 15.250 1.00 50.66 102 SER A N 1
ATOM 838 C CA . SER A 1 102 ? -3.925 14.621 16.593 1.00 50.66 102 SER A CA 1
ATOM 839 C C . SER A 1 102 ? -4.595 13.835 17.730 1.00 50.66 102 SER A C 1
ATOM 841 O O . SER A 1 102 ? -4.136 13.869 18.870 1.00 50.66 102 SER A O 1
ATOM 843 N N . ASN A 1 103 ? -5.658 13.091 17.422 1.00 52.97 103 ASN A N 1
ATOM 844 C CA . ASN A 1 103 ? -6.363 12.185 18.327 1.00 52.97 103 ASN A CA 1
ATOM 845 C C . ASN A 1 103 ? -5.744 10.773 18.399 1.00 52.97 103 ASN A C 1
ATOM 847 O O . ASN A 1 103 ? -6.233 9.928 19.152 1.00 52.97 103 ASN A O 1
ATOM 851 N N . PHE A 1 104 ? -4.663 10.500 17.663 1.00 47.69 104 PHE A N 1
ATOM 852 C CA . PHE A 1 104 ? -3.963 9.222 17.717 1.00 47.69 104 PHE A CA 1
ATOM 853 C C . PHE A 1 104 ? -3.085 9.128 18.972 1.00 47.69 104 PHE A C 1
ATOM 855 O O . PHE A 1 104 ? -2.010 9.726 19.079 1.00 47.69 104 PHE A O 1
ATOM 862 N N . ARG A 1 105 ? -3.534 8.349 19.961 1.00 44.22 105 ARG A N 1
ATOM 863 C CA . ARG A 1 105 ? -2.822 8.190 21.235 1.00 44.22 105 ARG A CA 1
ATOM 864 C C . ARG A 1 105 ? -1.668 7.194 21.100 1.00 44.22 105 ARG A C 1
ATOM 866 O O . ARG A 1 105 ? -1.852 5.978 21.157 1.00 44.22 105 ARG A O 1
ATOM 873 N N . LEU A 1 106 ? -0.447 7.712 20.990 1.00 44.62 106 LEU A N 1
ATOM 874 C CA . LEU A 1 106 ? 0.776 6.912 21.072 1.00 44.62 106 LEU A CA 1
ATOM 875 C C . LEU A 1 106 ? 0.872 6.257 22.472 1.00 44.62 106 LEU A C 1
ATOM 877 O O . LEU A 1 106 ? 1.064 6.928 23.480 1.00 44.62 106 LEU A O 1
ATOM 881 N N . LYS A 1 107 ? 0.733 4.928 22.540 1.00 42.72 107 LYS A N 1
ATOM 882 C CA . LYS A 1 107 ? 0.830 4.088 23.751 1.00 42.72 107 LYS A CA 1
ATOM 883 C C . LYS A 1 107 ? 2.198 4.108 24.463 1.00 42.72 107 LYS A C 1
ATOM 885 O O . LYS A 1 107 ? 2.276 3.571 25.561 1.00 42.72 107 LYS A O 1
ATOM 890 N N . THR A 1 108 ? 3.264 4.700 23.912 1.00 39.75 108 THR A N 1
ATOM 891 C CA . THR A 1 108 ? 4.560 4.803 24.615 1.00 39.75 108 THR A CA 1
ATOM 892 C C . THR A 1 108 ? 5.116 6.225 24.590 1.00 39.75 108 THR A C 1
ATOM 894 O O . THR A 1 108 ? 5.359 6.798 23.532 1.00 39.75 108 THR A O 1
ATOM 897 N N . LYS A 1 109 ? 5.348 6.788 25.784 1.00 37.66 109 LYS A N 1
ATOM 898 C CA . LYS A 1 109 ? 6.165 7.990 26.008 1.00 37.66 109 LYS A CA 1
ATOM 899 C C . LYS A 1 109 ? 7.653 7.615 25.955 1.00 37.66 109 LYS A C 1
ATOM 901 O O . LYS A 1 109 ? 8.328 7.657 26.977 1.00 37.66 109 LYS A O 1
ATOM 906 N N . GLN A 1 110 ? 8.157 7.182 24.802 1.00 40.94 110 GLN A N 1
ATOM 907 C CA . GLN A 1 110 ? 9.604 7.055 24.615 1.00 40.94 110 GLN A CA 1
ATOM 908 C C . GLN A 1 110 ? 10.086 8.212 23.751 1.00 40.94 110 GLN A C 1
ATOM 910 O O . GLN A 1 110 ? 9.564 8.471 22.671 1.00 40.94 110 GLN A O 1
ATOM 915 N N . ASN A 1 111 ? 10.998 8.975 24.341 1.00 36.06 111 ASN A N 1
ATOM 916 C CA . ASN A 1 111 ? 11.402 10.309 23.942 1.00 36.06 111 ASN A CA 1
ATOM 917 C C . ASN A 1 111 ? 11.878 10.346 22.485 1.00 36.06 111 ASN A C 1
ATOM 919 O O . ASN A 1 111 ? 12.930 9.806 22.157 1.00 36.06 111 ASN A O 1
ATOM 923 N N . ALA A 1 112 ? 11.161 11.090 21.641 1.00 38.12 112 ALA A N 1
ATOM 924 C CA . ALA A 1 112 ? 11.611 11.457 20.296 1.00 38.12 112 ALA A CA 1
ATOM 925 C C . ALA A 1 112 ? 12.960 12.217 20.295 1.00 38.12 112 ALA A C 1
ATOM 927 O O . ALA A 1 112 ? 13.573 12.379 19.250 1.00 38.12 112 ALA A O 1
ATOM 928 N N . ALA A 1 113 ? 13.431 12.663 21.467 1.00 37.50 113 ALA A N 1
ATOM 929 C CA . ALA A 1 113 ? 14.687 13.381 21.657 1.00 37.50 113 ALA A CA 1
ATOM 930 C C . ALA A 1 113 ? 15.921 12.482 21.898 1.00 37.50 113 ALA A C 1
ATOM 932 O O . ALA A 1 113 ? 17.024 13.011 21.971 1.00 37.50 113 ALA A O 1
ATOM 933 N N . SER A 1 114 ? 15.770 11.158 22.062 1.00 36.34 114 SER A N 1
ATOM 934 C CA . SER A 1 114 ? 16.892 10.264 22.420 1.00 36.34 114 SER A CA 1
ATOM 935 C C . SER A 1 114 ? 17.325 9.288 21.325 1.00 36.34 114 SER A C 1
ATOM 937 O O . SER A 1 114 ? 18.154 8.422 21.586 1.00 36.34 114 SER A O 1
ATOM 939 N N . LEU A 1 115 ? 16.764 9.379 20.121 1.00 37.47 115 LEU A N 1
ATOM 940 C CA . LEU A 1 115 ? 17.132 8.510 19.006 1.00 37.47 115 LEU A CA 1
ATOM 941 C C . LEU A 1 115 ? 17.878 9.352 17.970 1.00 37.47 115 LEU A C 1
ATOM 943 O O . LEU A 1 115 ? 17.335 10.317 17.439 1.00 37.47 115 LEU A O 1
ATOM 947 N N . GLY A 1 116 ? 19.150 9.016 17.743 1.00 32.28 116 GLY A N 1
ATOM 948 C CA . GLY A 1 116 ? 19.969 9.645 16.710 1.00 32.28 116 GLY A CA 1
ATOM 949 C C . GLY A 1 116 ? 19.394 9.425 15.301 1.00 32.28 116 GLY A C 1
ATOM 950 O O . GLY A 1 116 ? 18.500 8.593 15.119 1.00 32.28 116 GLY A O 1
ATOM 951 N N . PRO A 1 117 ? 19.913 10.145 14.292 1.00 38.03 117 PRO A N 1
ATOM 952 C CA . PRO A 1 117 ? 19.390 10.130 12.922 1.00 38.03 117 PRO A CA 1
ATOM 953 C C . PRO A 1 117 ? 19.407 8.751 12.233 1.00 38.03 117 PRO A C 1
ATOM 955 O O . PRO A 1 117 ? 18.741 8.590 11.217 1.00 38.03 117 PRO A O 1
ATOM 958 N N . GLU A 1 118 ? 20.097 7.751 12.788 1.00 38.94 118 GLU A N 1
ATOM 959 C CA . GLU A 1 118 ? 20.214 6.403 12.212 1.00 38.94 118 GLU A CA 1
ATOM 960 C C . GLU A 1 118 ? 19.098 5.406 12.580 1.00 38.94 118 GLU A C 1
ATOM 962 O O . GLU A 1 118 ? 19.051 4.339 11.985 1.00 38.94 118 GLU A O 1
ATOM 967 N N . MET A 1 119 ? 18.183 5.689 13.520 1.00 36.44 119 MET A N 1
ATOM 968 C CA . MET A 1 119 ? 17.224 4.659 13.997 1.00 36.44 119 MET A CA 1
ATOM 969 C C . MET A 1 119 ? 15.774 5.142 14.176 1.00 36.44 119 MET A C 1
ATOM 971 O O . MET A 1 119 ? 15.001 4.571 14.946 1.00 36.44 119 MET A O 1
ATOM 975 N N . LEU A 1 120 ? 15.370 6.175 13.437 1.00 39.44 120 LEU A N 1
ATOM 976 C CA . LEU A 1 120 ? 13.989 6.666 13.360 1.00 39.44 120 LEU A CA 1
ATOM 977 C C . LEU A 1 120 ? 13.532 6.631 11.893 1.00 39.44 120 LEU A C 1
ATOM 979 O O . LEU A 1 120 ? 13.783 7.594 11.175 1.00 39.44 120 LEU A O 1
ATOM 983 N N . GLY A 1 121 ? 12.872 5.567 11.410 1.00 45.78 121 GLY A N 1
ATOM 984 C CA . GLY A 1 121 ? 12.403 5.624 10.013 1.00 45.78 121 GLY A CA 1
ATOM 985 C C . GLY A 1 121 ? 11.883 4.388 9.280 1.00 45.78 121 GLY A C 1
ATOM 986 O O . GLY A 1 121 ? 11.486 4.547 8.132 1.00 45.78 121 GLY A O 1
ATOM 987 N N . ALA A 1 122 ? 11.829 3.199 9.877 1.00 52.16 122 ALA A N 1
ATOM 988 C CA . ALA A 1 122 ? 11.278 2.022 9.208 1.00 52.16 122 ALA A CA 1
ATOM 989 C C . ALA A 1 122 ? 10.452 1.190 10.190 1.00 52.16 122 ALA A C 1
ATOM 991 O O . ALA A 1 122 ? 10.962 0.808 11.245 1.00 52.16 122 ALA A O 1
ATOM 992 N N . SER A 1 123 ? 9.188 0.885 9.872 1.00 57.66 123 SER A N 1
ATOM 993 C CA . SER A 1 123 ? 8.513 -0.250 10.522 1.00 57.66 123 SER A CA 1
ATOM 994 C C . SER A 1 123 ? 9.370 -1.492 10.331 1.00 57.66 123 SER A C 1
ATOM 996 O O . SER A 1 123 ? 9.991 -1.637 9.283 1.00 57.66 123 SER A O 1
ATOM 998 N N . ARG A 1 124 ? 9.440 -2.386 11.316 1.00 71.12 124 ARG A N 1
ATOM 999 C CA . ARG A 1 124 ? 10.252 -3.597 11.147 1.00 71.12 124 ARG A CA 1
ATOM 1000 C C . ARG A 1 124 ? 9.506 -4.630 10.283 1.00 71.12 124 ARG A C 1
ATOM 1002 O O . ARG A 1 124 ? 8.274 -4.659 10.333 1.00 71.12 124 ARG A O 1
ATOM 1009 N N . PRO A 1 125 ? 10.182 -5.497 9.505 1.00 75.06 125 PRO A N 1
ATOM 1010 C CA . PRO A 1 125 ? 9.513 -6.461 8.619 1.00 75.06 125 PRO A CA 1
ATOM 1011 C C . PRO A 1 125 ? 8.492 -7.386 9.314 1.00 75.06 125 PRO A C 1
ATOM 1013 O O . PRO A 1 125 ? 7.533 -7.857 8.689 1.00 75.06 125 PRO A O 1
ATOM 1016 N N . GLU A 1 126 ? 8.670 -7.661 10.607 1.00 80.50 126 GLU A N 1
ATOM 1017 C CA . GLU A 1 126 ? 7.739 -8.418 11.451 1.00 80.50 126 GLU A CA 1
ATOM 1018 C C . GLU A 1 126 ? 6.442 -7.659 11.772 1.00 80.50 126 GLU A C 1
ATOM 1020 O O . GLU A 1 126 ? 5.402 -8.275 12.015 1.00 80.50 126 GLU A O 1
ATOM 1025 N N . GLU A 1 127 ? 6.471 -6.329 11.722 1.00 86.44 127 GLU A N 1
ATOM 1026 C CA . GLU A 1 127 ? 5.312 -5.464 11.954 1.00 86.44 127 GLU A CA 1
ATOM 1027 C C . GLU A 1 127 ? 4.466 -5.271 10.688 1.00 86.44 127 GLU A C 1
ATOM 1029 O O . GLU A 1 127 ? 3.343 -4.767 10.776 1.00 86.44 127 GLU A O 1
ATOM 1034 N N . VAL A 1 128 ? 4.983 -5.698 9.530 1.00 90.50 128 VAL A N 1
ATOM 1035 C CA . VAL A 1 128 ? 4.343 -5.582 8.218 1.00 90.50 128 VAL A CA 1
ATOM 1036 C C . VAL A 1 128 ? 3.666 -6.897 7.839 1.00 90.50 128 VAL A C 1
ATOM 1038 O O . VAL A 1 128 ? 4.279 -7.968 7.809 1.00 90.50 128 VAL A O 1
ATOM 1041 N N . THR A 1 129 ? 2.379 -6.825 7.515 1.00 95.06 129 THR A N 1
ATOM 1042 C CA . THR A 1 129 ? 1.610 -7.934 6.937 1.00 95.06 129 THR A CA 1
ATOM 1043 C C . THR A 1 129 ? 1.010 -7.475 5.617 1.00 95.06 129 THR A C 1
ATOM 1045 O O . THR A 1 129 ? 0.386 -6.423 5.580 1.00 95.06 129 THR A O 1
ATOM 1048 N N . ILE A 1 130 ? 1.199 -8.245 4.547 1.00 95.19 130 ILE A N 1
ATOM 1049 C CA . ILE A 1 130 ? 0.716 -7.882 3.212 1.00 95.19 130 ILE A CA 1
ATOM 1050 C C . ILE A 1 130 ? -0.303 -8.914 2.762 1.00 95.19 130 ILE A C 1
ATOM 1052 O O . ILE A 1 130 ? -0.060 -10.119 2.871 1.00 95.19 130 ILE A O 1
ATOM 1056 N N . TYR A 1 131 ? -1.424 -8.434 2.248 1.00 96.62 131 TYR A N 1
ATOM 1057 C CA . TYR A 1 131 ? -2.471 -9.253 1.673 1.00 96.62 131 TYR A CA 1
ATOM 1058 C C . TYR A 1 131 ? -2.687 -8.888 0.206 1.00 96.62 131 TYR A C 1
ATOM 1060 O O . TYR A 1 131 ? -2.602 -7.7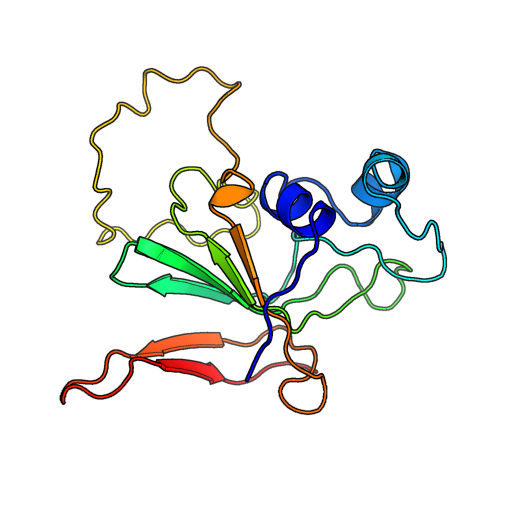21 -0.161 1.00 96.62 131 TYR A O 1
ATOM 1068 N N . GLY A 1 132 ? -2.988 -9.890 -0.616 1.00 94.00 132 GLY A N 1
ATOM 1069 C CA . GLY A 1 132 ? -3.311 -9.717 -2.029 1.00 94.00 132 GLY A CA 1
ATOM 1070 C C . GLY A 1 132 ? -4.714 -10.221 -2.326 1.00 94.00 132 GLY A C 1
ATOM 1071 O O . GLY A 1 132 ? -5.093 -11.311 -1.882 1.00 94.00 132 GLY A O 1
ATOM 1072 N N . TYR A 1 133 ? -5.479 -9.440 -3.078 1.00 92.31 133 TYR A N 1
ATOM 1073 C CA . TYR A 1 133 ? -6.747 -9.889 -3.634 1.00 92.31 133 TYR A CA 1
ATOM 1074 C C . TYR A 1 133 ? -6.531 -10.554 -4.996 1.00 92.31 133 TYR A C 1
ATOM 1076 O O . TYR A 1 133 ? -5.681 -10.109 -5.769 1.00 92.31 133 TYR A O 1
ATOM 1084 N N . PRO A 1 134 ? -7.320 -11.589 -5.337 1.00 92.81 134 PRO A N 1
ATOM 1085 C CA . PRO A 1 134 ? -7.485 -11.960 -6.732 1.00 92.81 134 PRO A CA 1
ATOM 1086 C C . PRO A 1 134 ? -7.994 -10.749 -7.522 1.00 92.81 134 PRO A C 1
ATOM 1088 O O . PRO A 1 134 ? -8.931 -10.081 -7.089 1.00 92.81 134 PRO A O 1
ATOM 1091 N N . GLU A 1 135 ? -7.404 -10.497 -8.685 1.00 90.38 135 GLU A N 1
ATOM 1092 C CA . GLU A 1 135 ? -7.715 -9.333 -9.525 1.00 90.38 135 GLU A CA 1
ATOM 1093 C C . GLU A 1 135 ? -9.204 -9.238 -9.897 1.00 90.38 135 GLU A C 1
ATOM 1095 O O . GLU A 1 135 ? -9.785 -8.163 -9.862 1.00 90.38 135 GLU A O 1
ATOM 1100 N N . HIS A 1 136 ? -9.867 -10.374 -10.132 1.00 90.31 136 HIS A N 1
ATOM 1101 C CA . HIS A 1 136 ? -11.306 -10.417 -10.419 1.00 90.31 136 HIS A CA 1
ATOM 1102 C C . HIS A 1 136 ? -12.210 -10.079 -9.216 1.00 90.31 136 HIS A C 1
ATOM 1104 O O . HIS A 1 136 ? -13.413 -9.912 -9.392 1.00 90.31 136 HIS A O 1
ATOM 1110 N N . VAL A 1 137 ? -11.667 -10.041 -7.993 1.00 91.38 137 VAL A N 1
ATOM 1111 C CA . VAL A 1 137 ? -12.397 -9.657 -6.769 1.00 91.38 137 VAL A CA 1
ATOM 1112 C C . VAL A 1 137 ? -12.160 -8.188 -6.446 1.00 91.38 137 VAL A C 1
ATOM 1114 O O . VAL A 1 137 ? -13.085 -7.487 -6.049 1.00 91.38 137 VAL A O 1
ATOM 1117 N N . PHE A 1 138 ? -10.915 -7.742 -6.583 1.00 90.94 138 PHE A N 1
ATOM 1118 C CA . PHE A 1 138 ? -10.516 -6.361 -6.367 1.00 90.94 138 PHE A CA 1
ATOM 1119 C C . PHE A 1 138 ? -9.420 -6.030 -7.384 1.00 90.94 138 PHE A C 1
ATOM 1121 O O . PHE A 1 138 ? -8.273 -6.456 -7.191 1.00 90.94 138 PHE A O 1
ATOM 1128 N N . PRO A 1 139 ? -9.770 -5.360 -8.494 1.00 92.25 139 PRO A N 1
ATOM 1129 C CA . PRO A 1 139 ? -8.797 -5.010 -9.516 1.00 92.25 139 PRO A CA 1
ATOM 1130 C C . PRO A 1 139 ? -7.812 -3.955 -8.985 1.00 92.25 139 PRO A C 1
ATOM 1132 O O . PRO A 1 139 ? -8.122 -3.257 -8.014 1.00 92.25 139 PRO A O 1
ATOM 1135 N N . PRO A 1 140 ? -6.615 -3.840 -9.588 1.00 93.38 140 PRO A N 1
ATOM 1136 C CA . PRO A 1 140 ? -5.709 -2.719 -9.362 1.00 93.38 140 PRO A CA 1
ATOM 1137 C C . PRO A 1 140 ? -6.449 -1.385 -9.366 1.00 93.38 140 PRO A C 1
ATOM 1139 O O . PRO A 1 140 ? -7.214 -1.103 -10.282 1.00 93.38 140 PRO A O 1
ATOM 1142 N N . THR A 1 141 ? -6.240 -0.576 -8.328 1.00 92.38 141 THR A N 1
ATOM 1143 C CA . THR A 1 141 ? -6.964 0.688 -8.170 1.00 92.38 141 THR A CA 1
ATOM 1144 C C . THR A 1 141 ? -6.079 1.782 -7.593 1.00 92.38 141 THR A C 1
ATOM 1146 O O . THR A 1 141 ? -5.285 1.563 -6.675 1.00 92.38 141 THR A O 1
ATOM 1149 N N . TYR A 1 142 ? -6.257 2.994 -8.102 1.00 90.81 142 TYR A N 1
ATOM 1150 C CA . TYR A 1 142 ? -5.569 4.200 -7.664 1.00 90.81 142 TYR A CA 1
ATOM 1151 C C . TYR A 1 142 ? -6.538 5.389 -7.718 1.00 90.81 142 TYR A C 1
ATOM 1153 O O . TYR A 1 142 ? -7.613 5.300 -8.307 1.00 90.81 142 TYR A O 1
ATOM 1161 N N . PHE A 1 143 ? -6.219 6.478 -7.015 1.00 88.25 143 PHE A N 1
ATOM 1162 C CA . PHE A 1 143 ? -7.125 7.626 -6.823 1.00 88.25 143 PHE A CA 1
ATOM 1163 C C . PHE A 1 143 ? -8.510 7.239 -6.264 1.00 88.25 143 PHE A C 1
ATOM 1165 O O . PHE A 1 143 ? -9.542 7.789 -6.649 1.00 88.25 143 PHE A O 1
ATOM 1172 N N . HIS A 1 144 ? -8.530 6.293 -5.325 1.00 91.94 144 HIS A N 1
ATOM 1173 C CA . HIS A 1 144 ? -9.710 5.929 -4.539 1.00 91.94 144 HIS A CA 1
ATOM 1174 C C . HIS A 1 144 ? -9.650 6.562 -3.139 1.00 91.94 144 HIS A C 1
ATOM 1176 O O . HIS A 1 144 ? -8.622 7.095 -2.721 1.00 91.94 144 HIS A O 1
ATOM 1182 N N . THR A 1 145 ? -10.747 6.481 -2.384 1.00 91.75 145 THR A N 1
ATOM 1183 C CA . THR A 1 145 ? -10.752 6.743 -0.935 1.00 91.75 145 THR A CA 1
ATOM 1184 C C . THR A 1 145 ? -11.002 5.455 -0.159 1.00 91.75 145 THR A C 1
ATOM 1186 O O . THR A 1 145 ? -11.675 4.555 -0.658 1.00 91.75 145 THR A O 1
ATOM 1189 N N . ALA A 1 146 ? -10.469 5.369 1.061 1.00 93.06 146 ALA A N 1
ATOM 1190 C CA . ALA A 1 146 ? -10.678 4.256 1.977 1.00 93.06 146 ALA A CA 1
ATOM 1191 C C . ALA A 1 146 ? -11.027 4.798 3.365 1.00 93.06 146 ALA A C 1
ATOM 1193 O O . ALA A 1 146 ? -10.227 5.491 4.001 1.00 93.06 146 ALA A O 1
ATOM 1194 N N . THR A 1 147 ? -12.237 4.498 3.832 1.00 92.56 147 THR A N 1
ATOM 1195 C CA . THR A 1 147 ? -12.775 5.027 5.090 1.00 92.56 147 THR A CA 1
ATOM 1196 C C . THR A 1 147 ? -13.091 3.892 6.049 1.00 92.56 147 THR A C 1
ATOM 1198 O O . THR A 1 147 ? -13.892 3.014 5.734 1.00 92.56 147 THR A O 1
ATOM 1201 N N . TYR A 1 148 ? -12.474 3.926 7.231 1.00 93.31 148 TYR A N 1
ATOM 1202 C CA . TYR A 1 148 ? -12.836 3.041 8.334 1.00 93.31 148 TYR A CA 1
ATOM 1203 C C . TYR A 1 148 ? -14.183 3.462 8.926 1.00 93.31 148 TYR A C 1
ATOM 1205 O O . TYR A 1 148 ? -14.380 4.628 9.275 1.00 93.31 148 TYR A O 1
ATOM 1213 N N . VAL A 1 149 ? -15.088 2.500 9.064 1.00 91.81 149 VAL A N 1
ATOM 1214 C CA . VAL A 1 149 ? -16.408 2.670 9.663 1.00 91.81 149 VAL A CA 1
ATOM 1215 C C . VAL A 1 149 ? -16.551 1.639 10.773 1.00 91.81 149 VAL A C 1
ATOM 1217 O O . VAL A 1 149 ? -16.554 0.433 10.522 1.00 91.81 149 VAL A O 1
ATOM 1220 N N . LYS A 1 150 ? -16.661 2.143 12.004 1.00 88.75 150 LYS A N 1
ATOM 1221 C CA . LYS A 1 150 ? -16.989 1.330 13.171 1.00 88.75 150 LYS A CA 1
ATOM 1222 C C . LYS A 1 150 ? -18.481 1.022 13.163 1.00 88.75 150 LYS A C 1
ATOM 1224 O O . LYS A 1 150 ? -19.280 1.952 13.039 1.00 88.75 150 LYS A O 1
ATOM 1229 N N . ASN A 1 151 ? -18.840 -0.239 13.352 1.00 85.56 151 ASN A N 1
ATOM 1230 C CA . ASN A 1 151 ? -20.235 -0.635 13.491 1.00 85.56 151 ASN A CA 1
ATOM 1231 C C . ASN A 1 151 ? -20.660 -0.639 14.974 1.00 85.56 151 ASN A C 1
ATOM 1233 O O . ASN A 1 151 ? -19.838 -0.889 15.859 1.00 85.56 151 ASN A O 1
ATOM 1237 N N . SER A 1 152 ? -21.904 -0.256 15.276 1.00 73.88 152 SER A N 1
ATOM 1238 C CA . SER A 1 152 ? -22.357 -0.009 16.657 1.00 73.88 152 SER A CA 1
ATOM 1239 C C . SER A 1 152 ? -22.865 -1.251 17.387 1.00 73.88 152 SER A C 1
ATOM 1241 O O . SER A 1 152 ? -22.888 -1.239 18.617 1.00 73.88 152 SER A O 1
ATOM 1243 N N . ASP A 1 153 ? -23.217 -2.311 16.656 1.00 75.31 153 ASP A N 1
ATOM 1244 C CA . ASP A 1 153 ? -24.075 -3.392 17.163 1.00 75.31 153 ASP A CA 1
ATOM 1245 C C . ASP A 1 153 ? -23.344 -4.750 17.270 1.00 75.31 153 ASP A C 1
ATOM 1247 O O . ASP A 1 153 ? -23.920 -5.794 16.986 1.00 75.31 153 ASP A O 1
ATOM 1251 N N . ASP A 1 154 ? -22.062 -4.751 17.659 1.00 60.78 154 ASP A N 1
ATOM 1252 C CA . ASP A 1 154 ? -21.189 -5.949 17.695 1.00 60.78 154 ASP A CA 1
ATOM 1253 C C . ASP A 1 154 ? -20.989 -6.643 16.327 1.00 60.78 154 ASP A C 1
ATOM 1255 O O . ASP A 1 154 ? -20.506 -7.775 16.243 1.00 60.78 154 ASP A O 1
ATOM 1259 N N . GLU A 1 155 ? -21.311 -5.949 15.236 1.00 73.38 155 GLU A N 1
ATOM 1260 C CA . GLU A 1 155 ? -20.941 -6.349 13.880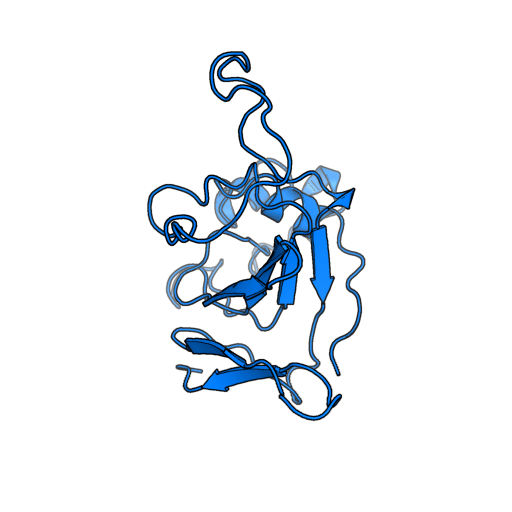 1.00 73.38 155 GLU A CA 1
ATOM 1261 C C . GLU A 1 155 ? -19.446 -6.101 13.608 1.00 73.38 155 GLU A C 1
ATOM 1263 O O . GLU A 1 155 ? -18.768 -5.344 14.310 1.00 73.38 155 GLU A O 1
ATOM 1268 N N . GLU A 1 156 ? -18.916 -6.748 12.567 1.00 82.81 156 GLU A N 1
ATOM 1269 C CA . GLU A 1 156 ? -17.541 -6.524 12.123 1.00 82.81 156 GLU A CA 1
ATOM 1270 C C . GLU A 1 156 ? -17.333 -5.057 11.702 1.00 82.81 156 GLU A C 1
ATOM 1272 O O . GLU A 1 156 ? -18.207 -4.420 11.112 1.00 82.81 156 GLU A O 1
ATOM 1277 N N . ASP A 1 157 ? -16.157 -4.507 12.009 1.00 89.50 157 ASP A N 1
ATOM 1278 C CA . ASP A 1 157 ? -15.750 -3.201 11.497 1.00 89.50 157 ASP A CA 1
ATOM 1279 C C . ASP A 1 157 ? -15.345 -3.305 10.022 1.00 89.50 157 ASP A C 1
ATOM 1281 O O . ASP A 1 157 ? -14.698 -4.273 9.610 1.00 89.50 157 ASP A O 1
ATOM 1285 N N . PHE A 1 158 ? -15.614 -2.257 9.241 1.00 91.31 158 PHE A N 1
ATOM 1286 C CA . PHE A 1 158 ? -15.326 -2.250 7.806 1.00 91.31 158 PHE A CA 1
ATOM 1287 C C . PHE A 1 158 ? -14.399 -1.108 7.396 1.00 91.31 158 PHE A C 1
ATOM 1289 O O . PHE A 1 158 ? -14.384 -0.029 7.988 1.00 91.31 158 PHE A O 1
ATOM 1296 N N . ILE A 1 159 ? -13.647 -1.336 6.319 1.00 92.50 159 ILE A N 1
ATOM 1297 C CA . ILE A 1 159 ? -13.066 -0.263 5.512 1.00 92.50 159 ILE A CA 1
ATOM 1298 C C . ILE A 1 159 ? -13.823 -0.247 4.189 1.00 92.50 159 ILE A C 1
ATOM 1300 O O . ILE A 1 159 ? -13.763 -1.213 3.429 1.00 92.50 159 ILE A O 1
ATOM 1304 N N . TYR A 1 160 ? -14.517 0.853 3.913 1.00 92.31 160 TYR A N 1
ATOM 1305 C CA . TYR A 1 160 ? -15.162 1.081 2.626 1.00 92.31 160 TYR A CA 1
ATOM 1306 C C . TYR A 1 160 ? -14.177 1.725 1.664 1.00 92.31 160 TYR A C 1
ATOM 1308 O O . TYR A 1 160 ? -13.604 2.769 1.978 1.00 92.31 160 TYR A O 1
ATOM 1316 N N . ILE A 1 161 ? -14.016 1.115 0.493 1.00 92.19 161 ILE A N 1
ATOM 1317 C CA . ILE A 1 161 ? -13.245 1.658 -0.624 1.00 92.19 161 ILE A CA 1
ATOM 1318 C C . ILE A 1 161 ? -14.240 2.233 -1.631 1.00 92.19 161 ILE A C 1
ATOM 1320 O O . ILE A 1 161 ? -15.161 1.530 -2.045 1.00 92.19 161 ILE A O 1
ATOM 1324 N N . ILE A 1 162 ? -14.092 3.507 -1.995 1.00 90.81 162 ILE A N 1
ATOM 1325 C CA . ILE A 1 162 ? -15.018 4.202 -2.901 1.00 90.81 162 ILE A CA 1
ATOM 1326 C C . ILE A 1 162 ? -14.230 4.906 -4.005 1.00 90.81 162 ILE A C 1
ATOM 1328 O O . ILE A 1 162 ? -13.233 5.582 -3.739 1.00 90.81 162 ILE A O 1
ATOM 1332 N N . GLY A 1 163 ? -14.732 4.791 -5.234 1.00 88.38 163 GLY A N 1
ATOM 1333 C CA . GLY A 1 163 ? -14.125 5.391 -6.417 1.00 88.38 163 GLY A CA 1
ATOM 1334 C C . GLY A 1 163 ? -12.932 4.588 -6.922 1.00 88.38 163 GLY A C 1
ATOM 1335 O O . GLY A 1 163 ? -12.877 3.372 -6.753 1.00 88.38 163 GLY A O 1
ATOM 1336 N N . GLY A 1 164 ? -11.996 5.301 -7.540 1.00 83.50 164 GLY A N 1
ATOM 1337 C CA . GLY A 1 164 ? -10.863 4.734 -8.253 1.00 83.50 164 GLY A CA 1
ATOM 1338 C C . GLY A 1 164 ? -10.903 5.098 -9.734 1.00 83.50 164 GLY A C 1
ATOM 1339 O O . GLY A 1 164 ? -11.967 5.128 -10.354 1.00 83.50 164 GLY A O 1
ATOM 1340 N N . LEU A 1 165 ? -9.731 5.400 -10.277 1.00 68.06 165 LEU A N 1
ATOM 1341 C CA . LEU A 1 165 ? -9.454 5.317 -11.704 1.00 68.06 165 LEU A CA 1
ATOM 1342 C C . LEU A 1 165 ? -8.782 3.951 -11.905 1.00 68.06 165 LEU A C 1
ATOM 1344 O O . LEU A 1 165 ? -7.958 3.552 -11.083 1.00 68.06 165 LEU A O 1
ATOM 1348 N N . GLY A 1 166 ? -9.221 3.179 -12.894 1.00 56.81 166 GLY A N 1
ATOM 1349 C CA . GLY A 1 166 ? -8.814 1.779 -13.066 1.00 56.81 166 GLY A CA 1
ATOM 1350 C C . GLY A 1 166 ? -9.912 0.943 -13.688 1.00 56.81 166 GLY A C 1
ATOM 1351 O O . GLY A 1 166 ? -10.967 0.798 -13.033 1.00 56.81 166 GLY A O 1
#

Sequence (166 aa):
NPTLMKKPFWKYMVCNPHLTAYNARNENNDDFGGDNNAWRPTWCFARFGATQTYLPDGRLIHIGGEHEDCYDPDFQIYNDVVVIRNPRMVRAHYMYSLPVPSNFRLKTKQNAASLGPEMLGASRPEEVTIYGYPEHVFPPTYFHTATYVKNSDDEEDFIYIIGGLG

Radius of gyration: 16.55 Å; chains: 1; bounding box: 45×29×46 Å